Protein AF-Q38FE9-F1 (afdb_monomer_lite)

pLDDT: mean 70.71, std 14.59, range [47.31, 98.19]

GO terms:
  GO:0005737 cytoplasm (C, HTP)
  GO:0005737 cytoplasm (C, IDA)

Secondary structure (DSSP, 8-state):
-HHHHHHHHHHHHHHHHHHHHHHHHHHHHHHHHHHS---HHHHHHSS-SSTTTT---HHHHS--HHHHHHHHHHHHHHHHHHHHHHHHHHHSSSS-TTTT---PPTTTTS-------

Foldseek 3Di:
DPPVVVVVCVVVVVVVVVVVVVVVVVVVVVVVVVPPPPDPVNVCVPPPPDVVVVPDPPVVVDPPVVVVVVVVVVVVVVVVVVVVVVCCCVPVCVPPPCPVDPDDPPPVPDDPPPPPD

Organism: Trypanosoma brucei brucei (strain 927/4 GUTat10.1) (NCBI:txid185431)

Sequence (117 aa):
MQRRVQLRISLTAASSFFFWQHRSYYDKVRREREKSDDTPCAMFDEFPKNPHASSVPNQFRTPNADAVKDAELLQRGFLLSLVVMLFALFYSGFLDPFNEGYRRPDGYGMPAVEKSV

Radius of gyration: 29.76 Å; chains: 1; bounding box: 87×28×59 Å

Structure (mmCIF, N/CA/C/O backbone):
data_AF-Q38FE9-F1
#
_entry.id   AF-Q38FE9-F1
#
loop_
_atom_site.group_PDB
_atom_site.id
_atom_site.type_symbol
_atom_site.label_atom_id
_atom_site.label_alt_id
_atom_site.label_comp_id
_atom_site.label_asym_id
_atom_site.label_entity_id
_atom_site.label_seq_id
_atom_site.pdbx_PDB_ins_code
_atom_site.Cartn_x
_atom_site.Cartn_y
_atom_site.Cartn_z
_atom_site.occupancy
_atom_site.B_iso_or_equiv
_atom_site.auth_seq_id
_atom_site.auth_comp_id
_atom_site.auth_asym_id
_atom_site.auth_atom_id
_atom_site.pdbx_PDB_model_num
ATOM 1 N N . MET A 1 1 ? 29.315 12.629 -11.879 1.00 47.31 1 MET A N 1
ATOM 2 C CA . MET A 1 1 ? 29.154 12.120 -10.492 1.00 47.31 1 MET A CA 1
ATOM 3 C C . MET A 1 1 ? 28.267 12.981 -9.576 1.00 47.31 1 MET A C 1
ATOM 5 O O . MET A 1 1 ? 27.576 12.414 -8.741 1.00 47.31 1 MET A O 1
ATOM 9 N N . GLN A 1 2 ? 28.217 14.313 -9.716 1.00 54.25 2 GLN A N 1
ATOM 10 C CA . GLN A 1 2 ? 27.597 15.206 -8.713 1.00 54.25 2 GLN A CA 1
ATOM 11 C C . GLN A 1 2 ? 26.061 15.084 -8.552 1.00 54.25 2 GLN A C 1
ATOM 13 O O . GLN A 1 2 ? 25.554 15.221 -7.443 1.00 54.25 2 GLN A O 1
ATOM 18 N N . ARG A 1 3 ? 25.308 14.749 -9.614 1.00 54.34 3 ARG A N 1
ATOM 19 C CA . ARG A 1 3 ? 23.830 14.658 -9.544 1.00 54.34 3 ARG A CA 1
ATOM 20 C C . ARG A 1 3 ? 23.298 13.476 -8.718 1.00 54.34 3 ARG A C 1
ATOM 22 O O . ARG A 1 3 ? 22.274 13.616 -8.059 1.00 54.34 3 ARG A O 1
ATOM 29 N N . ARG A 1 4 ? 23.975 12.318 -8.718 1.00 51.22 4 ARG A N 1
ATOM 30 C CA . ARG A 1 4 ? 23.476 11.111 -8.019 1.00 51.22 4 ARG A CA 1
ATOM 31 C C . ARG A 1 4 ? 23.623 11.211 -6.494 1.00 51.22 4 ARG A C 1
ATOM 33 O O . ARG A 1 4 ? 22.763 10.727 -5.764 1.00 51.22 4 ARG A O 1
ATOM 40 N N . VAL A 1 5 ? 24.679 11.878 -6.019 1.00 53.94 5 VAL A N 1
ATOM 41 C CA . VAL A 1 5 ? 24.899 12.127 -4.583 1.00 53.94 5 VAL A CA 1
ATOM 42 C C . VAL A 1 5 ? 23.828 13.068 -4.027 1.00 53.94 5 VAL A C 1
ATOM 44 O O . VAL A 1 5 ? 23.325 12.825 -2.933 1.00 53.94 5 VAL A O 1
ATOM 47 N N . GLN A 1 6 ? 23.399 14.069 -4.805 1.00 55.72 6 GLN A N 1
ATOM 48 C CA . GLN A 1 6 ? 22.345 14.991 -4.376 1.00 55.72 6 GLN A CA 1
ATOM 49 C C . GLN A 1 6 ? 21.022 14.270 -4.091 1.00 55.72 6 GLN A C 1
ATOM 51 O O . GLN A 1 6 ? 20.466 14.477 -3.022 1.00 55.72 6 GLN A O 1
ATOM 56 N N . LEU A 1 7 ? 20.574 13.348 -4.952 1.00 55.06 7 LEU A N 1
ATOM 57 C CA . LEU A 1 7 ? 19.310 12.624 -4.738 1.00 55.06 7 LEU A CA 1
ATOM 58 C C . LEU A 1 7 ? 19.306 11.747 -3.476 1.00 55.06 7 LEU A C 1
ATOM 60 O O . LEU A 1 7 ? 18.307 11.720 -2.757 1.00 55.06 7 LEU A O 1
ATOM 64 N N . ARG A 1 8 ? 20.411 11.050 -3.169 1.00 50.97 8 ARG A N 1
ATOM 65 C CA . ARG A 1 8 ? 20.490 10.239 -1.939 1.00 50.97 8 ARG A CA 1
ATOM 66 C C . ARG A 1 8 ? 20.501 11.104 -0.683 1.00 50.97 8 ARG A C 1
ATOM 68 O O . ARG A 1 8 ? 19.830 10.745 0.278 1.00 50.97 8 ARG A O 1
ATOM 75 N N . ILE A 1 9 ? 21.204 12.239 -0.713 1.00 56.00 9 ILE A N 1
ATOM 76 C CA . ILE A 1 9 ? 21.197 13.207 0.392 1.00 56.00 9 ILE A CA 1
ATOM 77 C C . ILE A 1 9 ? 19.799 13.815 0.555 1.00 56.00 9 ILE A C 1
ATOM 79 O O . ILE A 1 9 ? 19.342 13.968 1.681 1.00 56.00 9 ILE A O 1
ATOM 83 N N . SER A 1 10 ? 19.080 14.098 -0.537 1.00 55.09 10 SER A N 1
ATOM 84 C CA . SER A 1 10 ? 17.705 14.605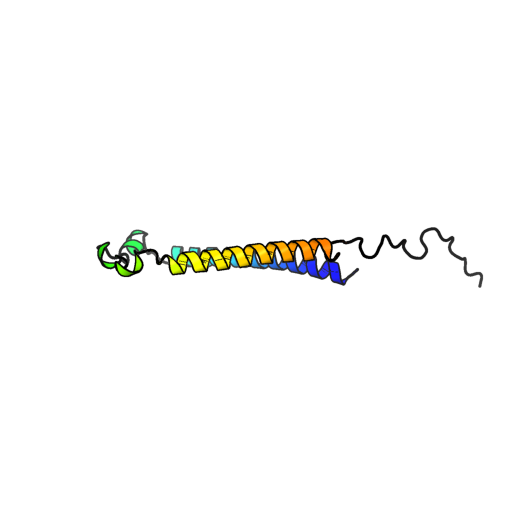 -0.471 1.00 55.09 10 SER A CA 1
ATOM 85 C C . SER A 1 10 ? 16.743 13.604 0.169 1.00 55.09 10 SER A C 1
ATOM 87 O O . SER A 1 10 ? 15.923 14.007 0.985 1.00 55.09 10 SER A O 1
ATOM 89 N N . LEU A 1 11 ? 16.843 12.311 -0.156 1.00 55.84 11 LEU A N 1
ATOM 90 C CA . LEU A 1 11 ? 15.968 11.276 0.412 1.00 55.84 11 LEU A CA 1
ATOM 91 C C . LEU A 1 11 ? 16.247 11.022 1.898 1.00 55.84 11 LEU A C 1
ATOM 93 O O . LEU A 1 11 ? 15.307 10.945 2.690 1.00 55.84 11 LEU A O 1
ATOM 97 N N . THR A 1 12 ? 17.517 10.933 2.306 1.00 55.12 12 THR A N 1
ATOM 98 C CA . THR A 1 12 ? 17.847 10.757 3.727 1.00 55.12 12 THR A CA 1
ATOM 99 C C . THR A 1 12 ? 17.536 12.014 4.534 1.00 55.12 12 THR A C 1
ATOM 101 O O . THR A 1 12 ? 16.959 11.892 5.614 1.00 55.12 12 THR A O 1
ATOM 104 N N . ALA A 1 13 ? 17.805 13.209 3.998 1.00 56.41 13 ALA A N 1
ATOM 105 C CA . ALA A 1 13 ? 17.407 14.466 4.628 1.00 56.41 13 ALA A CA 1
ATOM 106 C C . ALA A 1 13 ? 15.881 14.589 4.736 1.00 56.41 13 ALA A C 1
ATOM 108 O O . ALA A 1 13 ? 15.380 14.964 5.789 1.00 56.41 13 ALA A O 1
ATOM 109 N N . ALA A 1 14 ? 15.122 14.217 3.701 1.00 56.19 14 ALA A N 1
ATOM 110 C CA . ALA A 1 14 ? 13.664 14.214 3.777 1.00 56.19 14 ALA A CA 1
ATOM 111 C C . ALA A 1 14 ? 13.181 13.279 4.892 1.00 56.19 14 ALA A C 1
ATOM 113 O O . ALA A 1 14 ? 12.353 13.683 5.703 1.00 56.19 14 ALA A O 1
ATOM 114 N N . SER A 1 15 ? 13.745 12.070 5.002 1.00 57.62 15 SER A N 1
AT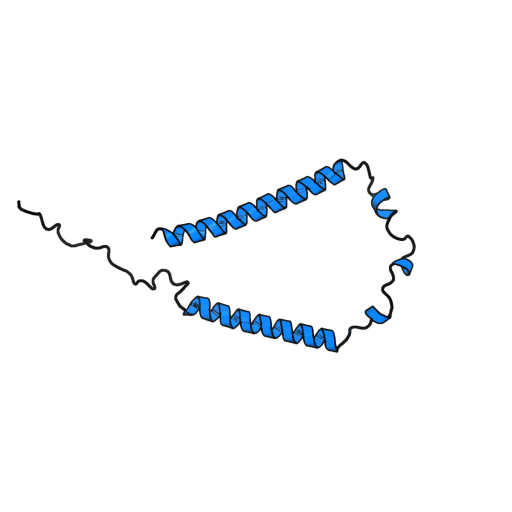OM 115 C CA . SER A 1 15 ? 13.368 11.139 6.070 1.00 57.62 15 SER A CA 1
ATOM 116 C C . SER A 1 15 ? 13.645 11.703 7.469 1.00 57.62 15 SER A C 1
ATOM 118 O O . SER A 1 15 ? 12.774 11.623 8.334 1.00 57.62 15 SER A O 1
ATOM 120 N N . SER A 1 16 ? 14.798 12.345 7.696 1.00 56.69 16 SER A N 1
ATOM 121 C CA . SER A 1 16 ? 15.110 12.951 8.993 1.00 56.69 16 SER A CA 1
ATOM 122 C C . SER A 1 16 ? 14.239 14.175 9.288 1.00 56.69 16 SER A C 1
ATOM 124 O O . SER A 1 16 ? 13.811 14.335 10.431 1.00 56.69 16 SER A O 1
ATOM 126 N N . PHE A 1 17 ? 13.891 14.978 8.275 1.00 56.97 17 PHE A N 1
ATOM 127 C CA . PHE A 1 17 ? 12.904 16.055 8.405 1.00 56.97 17 PHE A CA 1
ATOM 128 C C . PHE A 1 17 ? 11.519 15.521 8.787 1.00 56.97 17 PHE A C 1
ATOM 130 O O . PHE A 1 17 ? 10.903 16.071 9.700 1.00 56.97 17 PHE A O 1
ATOM 137 N N . PHE A 1 18 ? 11.057 14.425 8.175 1.00 55.75 18 PHE A N 1
ATOM 138 C CA . PHE A 1 18 ? 9.791 13.790 8.547 1.00 55.75 18 PHE A CA 1
ATOM 139 C C . PHE A 1 18 ? 9.828 13.247 9.979 1.00 55.75 18 PHE A C 1
ATOM 141 O O . PHE A 1 18 ? 8.912 13.530 10.747 1.00 55.75 18 PHE A O 1
ATOM 148 N N . PHE A 1 19 ? 10.891 12.544 10.389 1.00 55.59 19 PHE A N 1
ATOM 149 C CA . PHE A 1 19 ? 11.023 12.055 11.768 1.00 55.59 19 PHE A CA 1
ATOM 150 C C . PHE A 1 19 ? 11.065 13.195 12.795 1.00 55.59 19 PHE A C 1
ATOM 152 O O . PHE A 1 19 ? 10.436 13.095 13.851 1.00 55.59 19 PHE A O 1
ATOM 159 N N . TRP A 1 20 ? 11.768 14.292 12.500 1.00 53.38 20 TRP A N 1
ATOM 160 C CA . TRP A 1 20 ? 11.871 15.429 13.416 1.00 53.38 20 TRP A CA 1
ATOM 161 C C . TRP A 1 20 ? 10.565 16.232 13.501 1.00 53.38 20 TRP A C 1
ATOM 163 O O . TRP A 1 20 ? 10.142 16.610 14.599 1.00 53.38 20 TRP A O 1
ATOM 173 N N . GLN A 1 21 ? 9.852 16.405 12.382 1.00 58.16 21 GLN A N 1
ATOM 174 C CA . GLN A 1 21 ? 8.489 16.946 12.394 1.00 58.16 21 GLN A CA 1
ATOM 175 C C . GLN A 1 21 ? 7.532 16.051 13.187 1.00 58.16 21 GLN A C 1
ATOM 177 O O . GLN A 1 21 ? 6.764 16.558 14.000 1.00 58.16 21 GLN A O 1
ATOM 182 N N . HIS A 1 22 ? 7.613 14.729 13.032 1.00 56.66 22 HIS A N 1
ATOM 183 C CA . HIS A 1 22 ? 6.721 13.807 13.735 1.00 56.66 22 HIS A CA 1
ATOM 184 C C . HIS A 1 22 ? 6.939 13.832 15.253 1.00 56.66 22 HIS A C 1
ATOM 186 O O . HIS A 1 22 ? 5.979 13.800 16.025 1.00 56.66 22 HIS A O 1
ATOM 192 N N . ARG A 1 23 ? 8.201 13.935 15.696 1.00 60.50 23 ARG A N 1
ATOM 193 C CA . ARG A 1 23 ? 8.533 14.058 17.122 1.00 60.50 23 ARG A CA 1
ATOM 194 C C . ARG A 1 23 ? 8.062 15.391 17.696 1.00 60.50 23 ARG A C 1
ATOM 196 O O . ARG A 1 23 ? 7.442 15.399 18.751 1.00 60.50 23 ARG A O 1
ATOM 203 N N . SER A 1 24 ? 8.273 16.495 16.976 1.00 65.38 24 SER A N 1
ATOM 204 C CA . SER A 1 24 ? 7.819 17.815 17.432 1.00 65.38 24 SER A CA 1
ATOM 205 C C . SER A 1 24 ? 6.292 17.947 17.462 1.00 65.38 24 SER A C 1
ATOM 207 O O . SER A 1 24 ? 5.771 18.607 18.359 1.00 65.38 24 SER A O 1
ATOM 209 N N . TYR A 1 25 ? 5.567 17.274 16.561 1.00 71.94 25 TYR A N 1
ATOM 210 C CA . TYR A 1 25 ? 4.106 17.178 16.614 1.00 71.94 25 TYR A CA 1
ATOM 211 C C . TYR A 1 25 ? 3.635 16.454 17.880 1.00 71.94 25 TYR A C 1
ATOM 213 O O . TYR A 1 25 ? 2.831 17.007 18.629 1.00 71.94 25 TYR A O 1
ATOM 221 N N . TYR A 1 26 ? 4.174 15.265 18.174 1.00 66.69 26 TYR A N 1
ATOM 222 C CA . TYR A 1 26 ? 3.808 14.540 19.395 1.00 66.69 26 TYR A CA 1
ATOM 223 C C . TYR A 1 26 ? 4.219 15.276 20.667 1.00 66.69 26 TYR A C 1
ATOM 225 O O . TYR A 1 26 ? 3.441 15.304 21.615 1.00 66.69 26 TYR A O 1
ATOM 233 N N . ASP A 1 27 ? 5.387 15.917 20.688 1.00 74.44 27 ASP A N 1
ATOM 234 C CA . ASP A 1 27 ? 5.816 16.730 21.827 1.00 74.44 27 ASP A CA 1
ATOM 235 C C . ASP A 1 27 ? 4.898 17.941 22.027 1.00 74.44 27 ASP A C 1
ATOM 237 O O . ASP A 1 27 ? 4.607 18.314 23.162 1.00 74.44 27 ASP A O 1
ATOM 241 N N . LYS A 1 28 ? 4.405 18.552 20.942 1.00 73.88 28 LYS A N 1
ATOM 242 C CA . LYS A 1 28 ? 3.443 19.655 21.012 1.00 73.88 28 LYS A CA 1
ATOM 243 C C . LYS A 1 28 ? 2.095 19.180 21.554 1.00 73.88 28 LYS A C 1
ATOM 245 O O . LYS A 1 28 ? 1.615 19.766 22.518 1.00 73.88 28 LYS A O 1
ATOM 250 N N . VAL A 1 29 ? 1.551 18.085 21.018 1.00 69.38 29 VAL A N 1
ATOM 251 C CA . VAL A 1 29 ? 0.306 17.464 21.508 1.00 69.38 29 VAL A CA 1
ATOM 252 C C . VAL A 1 29 ? 0.444 17.046 22.973 1.00 69.38 29 VAL A C 1
ATOM 254 O O . VAL A 1 29 ? -0.474 17.242 23.765 1.00 69.38 29 VAL A O 1
ATOM 257 N N . ARG A 1 30 ? 1.601 16.502 23.365 1.00 70.50 30 ARG A N 1
ATOM 258 C CA . ARG A 1 30 ? 1.876 16.114 24.749 1.00 70.50 30 ARG A CA 1
ATOM 259 C C . ARG A 1 30 ? 1.936 17.323 25.679 1.00 70.50 30 ARG A C 1
ATOM 261 O O . ARG A 1 30 ? 1.309 17.277 26.726 1.00 70.50 30 ARG A O 1
ATOM 268 N N . ARG A 1 31 ? 2.619 18.409 25.300 1.00 71.12 31 ARG A N 1
ATOM 269 C CA . ARG A 1 31 ? 2.637 19.654 26.093 1.00 71.12 31 ARG A CA 1
ATOM 270 C C . ARG A 1 31 ? 1.269 20.321 26.176 1.00 71.12 31 ARG A C 1
ATOM 272 O O . ARG A 1 31 ? 0.975 20.942 27.188 1.00 71.12 31 ARG A O 1
ATOM 279 N N . GLU A 1 32 ? 0.459 20.237 25.124 1.00 68.81 32 GLU A N 1
ATOM 280 C CA . GLU A 1 32 ? -0.921 20.735 25.144 1.00 68.81 32 GLU A CA 1
ATOM 281 C C . GLU A 1 32 ? -1.780 19.911 26.114 1.00 68.81 32 GLU A C 1
ATOM 283 O O . GLU A 1 32 ? -2.477 20.503 26.931 1.00 68.81 32 GLU A O 1
ATOM 288 N N . ARG A 1 33 ? -1.636 18.576 26.125 1.00 63.25 33 ARG A N 1
ATOM 289 C CA . ARG A 1 33 ? -2.304 17.696 27.103 1.00 63.25 33 ARG A CA 1
ATOM 290 C C . ARG A 1 33 ? -1.797 17.863 28.534 1.00 63.25 33 ARG A C 1
ATOM 292 O O . ARG A 1 33 ? -2.590 17.794 29.455 1.00 63.25 33 ARG A O 1
ATOM 299 N N . GLU A 1 34 ? -0.496 18.063 28.737 1.00 64.50 34 GLU A N 1
ATOM 300 C CA . GLU A 1 34 ? 0.069 18.296 30.077 1.00 64.50 34 GLU A CA 1
ATOM 301 C C . GLU A 1 34 ? -0.316 19.679 30.630 1.00 64.50 34 GLU A C 1
ATOM 303 O O . GLU A 1 34 ? -0.299 19.870 31.840 1.00 64.50 34 GLU A O 1
ATOM 308 N N . LYS A 1 35 ? -0.663 20.648 29.767 1.00 61.78 35 LYS A N 1
ATOM 309 C CA . LYS A 1 35 ? -1.180 21.962 30.184 1.00 61.78 35 LYS A CA 1
ATOM 310 C C . LYS A 1 35 ? -2.677 21.971 30.461 1.00 61.78 35 LYS A C 1
ATOM 312 O O . LYS A 1 35 ? -3.127 22.848 31.194 1.00 61.78 35 LYS A O 1
ATOM 317 N N . SER A 1 36 ? -3.449 21.067 29.862 1.00 59.97 36 SER A N 1
ATOM 318 C CA . SER A 1 36 ? -4.826 20.873 30.289 1.00 59.97 36 SER A CA 1
ATOM 319 C C . SER A 1 36 ? -4.792 20.058 31.577 1.00 59.97 36 SER A C 1
ATOM 321 O O . SER A 1 36 ? -4.551 18.855 31.537 1.00 59.97 36 SER A O 1
ATOM 323 N N . ASP A 1 37 ? -5.102 20.689 32.708 1.00 58.03 37 ASP A N 1
ATOM 324 C CA . ASP A 1 37 ? -5.463 20.022 33.974 1.00 58.03 37 ASP A CA 1
ATOM 325 C C . ASP A 1 37 ? -6.738 19.150 33.850 1.00 58.03 37 ASP A C 1
ATOM 327 O O . ASP A 1 37 ? -7.335 18.731 34.846 1.00 58.03 37 ASP A O 1
ATOM 331 N N . ASP A 1 38 ? -7.153 18.841 32.618 1.00 56.75 38 ASP A N 1
ATOM 332 C CA . ASP A 1 38 ? -8.161 17.857 32.280 1.00 56.75 38 ASP A CA 1
ATOM 333 C C . ASP A 1 38 ? -7.636 16.484 32.688 1.00 56.75 38 ASP A C 1
ATOM 335 O O . ASP A 1 38 ? -7.030 15.719 31.933 1.00 56.75 38 ASP A O 1
ATOM 339 N N . THR A 1 39 ? -7.872 16.185 33.961 1.00 56.03 39 THR A N 1
ATOM 340 C CA . THR A 1 39 ? -7.854 14.839 34.512 1.00 56.03 39 THR A CA 1
ATOM 341 C C . THR A 1 39 ? -8.462 13.871 33.496 1.00 56.03 39 THR A C 1
ATOM 343 O O . THR A 1 39 ? -9.456 14.198 32.846 1.00 56.03 39 THR A O 1
ATOM 346 N N . PRO A 1 40 ? -7.924 12.646 33.362 1.00 58.66 40 PRO A N 1
ATOM 347 C CA . PRO A 1 40 ? -8.403 11.687 32.369 1.00 58.66 40 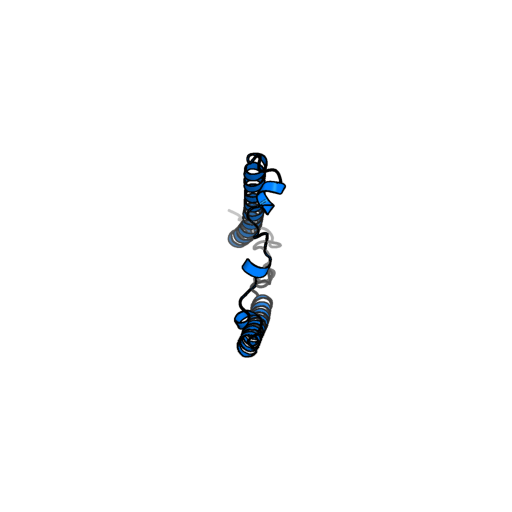PRO A CA 1
ATOM 348 C C . PRO A 1 40 ? -9.909 11.405 32.471 1.00 58.66 40 PRO A C 1
ATOM 350 O O . PRO A 1 40 ? -10.497 10.970 31.489 1.00 58.66 40 PRO A O 1
ATOM 353 N N . CYS A 1 41 ? -10.543 11.701 33.612 1.00 55.44 41 CYS A N 1
ATOM 354 C CA . CYS A 1 41 ? -11.994 11.682 33.778 1.00 55.44 41 CYS A CA 1
ATOM 355 C C . CYS A 1 41 ? -12.746 12.657 32.852 1.00 55.44 41 CYS A C 1
ATOM 357 O O . CYS A 1 41 ? -13.770 12.258 32.306 1.00 55.44 41 CYS A O 1
ATOM 359 N N . ALA A 1 42 ? -12.245 13.877 32.621 1.00 58.06 42 ALA A N 1
ATOM 360 C CA . ALA A 1 42 ? -12.924 14.880 31.794 1.00 58.06 42 ALA A CA 1
ATOM 361 C C . ALA A 1 42 ? -13.016 14.455 30.318 1.00 58.06 42 ALA A C 1
ATOM 363 O O . ALA A 1 42 ? -14.040 14.668 29.676 1.00 58.06 42 ALA A O 1
ATOM 364 N N . MET A 1 43 ? -12.003 13.742 29.802 1.00 56.94 43 MET A N 1
ATOM 365 C CA . MET A 1 43 ? -12.061 13.163 28.450 1.00 56.94 43 MET A CA 1
ATOM 366 C C . MET A 1 43 ? -13.212 12.165 28.281 1.00 56.94 43 MET A C 1
ATOM 368 O O . MET A 1 43 ? -13.680 11.974 27.163 1.00 56.94 43 MET A O 1
ATOM 372 N N . PHE A 1 44 ? -13.663 11.511 29.357 1.00 59.25 44 PHE A N 1
ATOM 373 C CA . PHE A 1 44 ? -14.760 10.545 29.291 1.00 59.25 44 PHE A CA 1
ATOM 374 C C . PHE A 1 44 ? -16.144 11.177 29.440 1.00 59.25 44 PHE A C 1
ATOM 376 O O . PHE A 1 44 ? -17.129 10.516 29.113 1.00 59.25 44 PHE A O 1
ATOM 383 N N . ASP A 1 45 ? -16.246 12.433 29.882 1.00 61.75 45 ASP A N 1
ATOM 384 C CA . ASP A 1 45 ? -17.542 13.112 29.977 1.00 61.75 45 ASP A CA 1
ATOM 385 C C . ASP A 1 45 ? -18.099 13.508 28.601 1.00 61.75 45 ASP A C 1
ATOM 387 O O . ASP A 1 45 ? -19.319 13.562 28.437 1.00 61.75 45 ASP A O 1
ATOM 391 N N . GLU A 1 46 ? -17.239 13.697 27.593 1.00 62.31 46 GLU A N 1
ATOM 392 C CA . GLU A 1 46 ? -17.668 13.919 26.204 1.00 62.31 46 GLU A CA 1
ATOM 393 C C . GLU A 1 46 ? -18.146 12.642 25.507 1.00 62.31 46 GLU A C 1
ATOM 395 O O . GLU A 1 46 ? -18.897 12.710 24.528 1.00 62.31 46 GLU A O 1
ATOM 400 N N . PHE A 1 47 ? -17.746 11.462 25.992 1.00 60.62 47 PHE A N 1
ATOM 401 C CA . PHE A 1 47 ? -18.285 10.232 25.436 1.00 60.62 47 PHE A CA 1
ATOM 402 C C . PHE A 1 47 ? -19.748 10.127 25.853 1.00 60.62 47 PHE A C 1
ATOM 404 O O . PHE A 1 47 ? -20.055 10.186 27.047 1.00 60.62 47 PHE A O 1
ATOM 411 N N . PRO A 1 48 ? -20.681 9.944 24.902 1.00 60.28 48 PRO A N 1
ATOM 412 C CA . PRO A 1 48 ? -22.069 9.760 25.262 1.00 60.28 48 PRO A CA 1
ATOM 413 C C . PRO A 1 48 ? -22.161 8.557 26.205 1.00 60.28 48 PRO A C 1
ATOM 415 O O . PRO A 1 48 ? -21.936 7.418 25.800 1.00 60.28 48 PRO A O 1
ATOM 418 N N . LYS A 1 49 ? -22.524 8.814 27.472 1.00 63.88 49 LYS A N 1
ATOM 419 C CA . LYS A 1 49 ? -22.750 7.786 28.510 1.00 63.88 49 LYS A CA 1
ATOM 420 C C . LYS A 1 49 ? -23.764 6.724 28.058 1.00 63.88 49 LYS A C 1
ATOM 422 O O . LYS A 1 49 ? -23.806 5.632 28.612 1.00 63.88 49 LYS A O 1
ATOM 427 N N . ASN A 1 50 ? -24.540 7.031 27.016 1.00 60.84 50 ASN A N 1
ATOM 428 C CA . ASN A 1 50 ? -25.364 6.081 26.289 1.00 60.84 50 ASN A CA 1
ATOM 429 C C . ASN A 1 50 ? -24.649 5.565 25.025 1.00 60.84 50 ASN A C 1
ATOM 431 O O . ASN A 1 50 ? -24.612 6.287 24.024 1.00 60.84 50 ASN A O 1
ATOM 435 N N . PRO A 1 51 ? -24.211 4.290 24.984 1.00 62.31 51 PRO A N 1
ATOM 436 C CA . PRO A 1 51 ? -23.654 3.682 23.768 1.00 62.31 51 PRO A CA 1
ATOM 437 C C . PRO A 1 51 ? -24.666 3.639 22.610 1.00 62.31 51 PRO A C 1
ATOM 439 O O . PRO A 1 51 ? -24.294 3.489 21.450 1.00 62.31 51 PRO A O 1
ATOM 442 N N . HIS A 1 52 ? -25.960 3.812 22.900 1.00 62.62 52 HIS A N 1
ATOM 443 C CA . HIS A 1 52 ? -26.993 3.937 21.876 1.00 62.62 52 HIS A CA 1
ATOM 444 C C . HIS A 1 52 ? -26.898 5.232 21.060 1.00 62.62 52 HIS A C 1
ATOM 446 O O . HIS A 1 52 ? -27.276 5.215 19.894 1.00 62.62 52 HIS A O 1
ATOM 452 N N . ALA A 1 53 ? -26.383 6.335 21.616 1.00 59.47 53 ALA A N 1
ATOM 453 C CA . ALA A 1 53 ? -26.286 7.596 20.875 1.00 59.47 53 ALA A CA 1
ATOM 454 C C . ALA A 1 53 ? -25.185 7.556 19.801 1.00 59.47 53 ALA A C 1
ATOM 456 O O . ALA A 1 53 ? -25.319 8.185 18.757 1.00 59.47 53 ALA A O 1
ATOM 457 N N . SER A 1 54 ? -24.131 6.764 20.022 1.00 60.34 54 SER A N 1
ATOM 458 C CA . SER A 1 54 ? -23.080 6.486 19.035 1.00 60.34 54 SER A CA 1
ATOM 459 C C . SER A 1 54 ? -23.348 5.220 18.215 1.00 60.34 54 SER A C 1
ATOM 461 O O . SER A 1 54 ? -22.488 4.779 17.449 1.00 60.34 54 SER A O 1
ATOM 463 N N . SER A 1 55 ? -24.541 4.627 18.345 1.00 66.56 55 SER A N 1
ATOM 464 C CA . SER A 1 55 ? -24.933 3.468 17.555 1.00 66.56 55 SER A CA 1
ATOM 465 C C . SER A 1 55 ? -25.021 3.864 16.087 1.00 66.56 55 SER A C 1
ATOM 467 O O . SER A 1 55 ? -26.009 4.452 15.648 1.00 66.56 55 SER A O 1
ATOM 469 N N . VAL A 1 56 ? -24.004 3.464 15.324 1.00 68.44 56 VAL A N 1
ATOM 470 C CA . VAL A 1 56 ? -23.983 3.529 13.862 1.00 68.44 56 VAL A 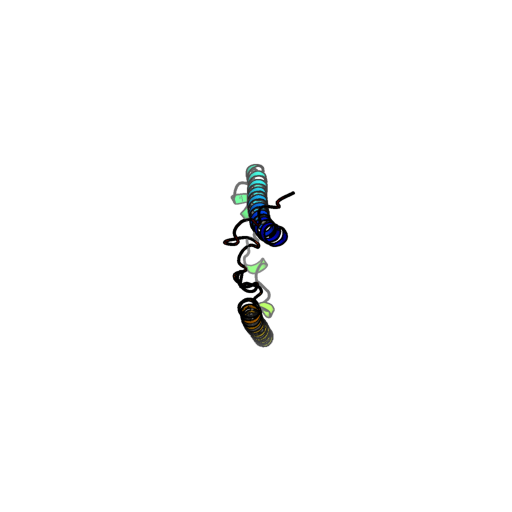CA 1
ATOM 471 C C . VAL A 1 56 ? -25.340 3.052 13.320 1.00 68.44 56 VAL A C 1
ATOM 473 O O . VAL A 1 56 ? -25.766 1.943 13.687 1.00 68.44 56 VAL A O 1
ATOM 476 N N . PRO A 1 57 ? -26.029 3.863 12.489 1.00 70.38 57 PRO A N 1
ATOM 477 C CA . PRO A 1 57 ? -27.324 3.506 11.927 1.00 70.38 57 PRO A CA 1
ATOM 478 C C . PRO A 1 57 ? -27.263 2.125 11.280 1.00 70.38 57 PRO A C 1
ATOM 480 O O . PRO A 1 57 ? -26.287 1.797 10.606 1.00 70.38 57 PRO A O 1
ATOM 483 N N . ASN A 1 58 ? -28.313 1.319 11.451 1.00 71.56 58 ASN A N 1
ATOM 484 C CA . ASN A 1 58 ? -28.333 -0.069 10.970 1.00 71.56 58 ASN A CA 1
ATOM 485 C C . ASN A 1 58 ? -28.032 -0.194 9.463 1.00 71.56 58 ASN A C 1
ATOM 487 O O . ASN A 1 58 ? -27.480 -1.203 9.040 1.00 71.56 58 ASN A O 1
ATOM 491 N N . GLN A 1 59 ? -28.320 0.853 8.683 1.00 72.12 59 GLN A N 1
ATOM 492 C CA . GLN A 1 59 ? -28.026 0.940 7.248 1.00 72.12 59 GLN A CA 1
ATOM 493 C C . GLN A 1 59 ? -26.524 0.851 6.922 1.00 72.12 59 GLN A C 1
ATOM 495 O O . GLN A 1 59 ? -26.161 0.322 5.880 1.00 72.12 59 GLN A O 1
ATOM 500 N N . PHE A 1 60 ? -25.643 1.322 7.811 1.00 68.44 60 PHE A N 1
ATOM 501 C CA . PHE A 1 60 ? -24.187 1.251 7.622 1.00 68.44 60 PHE A CA 1
ATOM 502 C C . PHE A 1 60 ? -23.564 -0.019 8.210 1.00 68.44 60 PHE A C 1
ATOM 504 O O . PHE A 1 60 ? -22.372 -0.258 8.038 1.00 68.44 60 PHE A O 1
ATOM 511 N N . ARG A 1 61 ? -24.345 -0.835 8.931 1.00 69.81 61 ARG A N 1
ATOM 512 C CA . ARG A 1 61 ? -23.854 -2.091 9.517 1.00 69.81 61 ARG A CA 1
ATOM 513 C C . ARG A 1 61 ? -23.804 -3.221 8.499 1.00 69.81 61 ARG A C 1
ATOM 515 O O . ARG A 1 61 ? -23.037 -4.160 8.680 1.00 69.81 61 ARG A O 1
ATOM 522 N N . THR A 1 62 ? -24.626 -3.152 7.456 1.00 75.00 62 THR A N 1
ATOM 523 C CA . THR A 1 62 ? -24.610 -4.140 6.382 1.00 75.00 62 THR A CA 1
ATOM 524 C C . THR A 1 62 ? -23.428 -3.853 5.462 1.00 75.00 62 THR A C 1
ATOM 526 O O . THR A 1 62 ? -23.412 -2.787 4.838 1.00 75.00 62 THR A O 1
ATOM 529 N N . PRO A 1 63 ? -22.440 -4.760 5.356 1.00 75.94 63 PRO A N 1
ATOM 530 C CA . PRO A 1 63 ? -21.371 -4.595 4.388 1.00 75.94 63 PRO A CA 1
ATOM 531 C C . PRO A 1 63 ? -22.000 -4.592 2.997 1.00 75.94 63 PRO A C 1
ATOM 533 O O . PRO A 1 63 ? -22.650 -5.557 2.596 1.00 75.94 63 PRO A O 1
ATOM 536 N N . ASN A 1 64 ? -21.850 -3.483 2.278 1.00 83.00 64 ASN A N 1
ATOM 537 C CA . ASN A 1 64 ? -22.307 -3.414 0.903 1.00 83.00 64 ASN A CA 1
ATOM 538 C C . ASN A 1 64 ? -21.362 -4.280 0.060 1.00 83.00 64 ASN A C 1
ATOM 540 O O . ASN A 1 64 ? -20.206 -3.909 -0.148 1.00 83.00 64 ASN A O 1
ATOM 544 N N . ALA A 1 65 ? -21.831 -5.458 -0.356 1.00 87.88 65 ALA A N 1
ATOM 545 C CA . ALA A 1 65 ? -21.018 -6.437 -1.073 1.00 87.88 65 ALA A CA 1
ATOM 546 C C . ALA A 1 65 ? -20.390 -5.843 -2.345 1.00 87.88 65 ALA A C 1
ATOM 548 O O . ALA A 1 65 ? -19.249 -6.168 -2.676 1.00 87.88 65 ALA A O 1
ATOM 549 N N . ASP A 1 66 ? -21.093 -4.911 -2.994 1.00 90.31 66 ASP A N 1
ATOM 550 C CA . ASP A 1 66 ? -20.601 -4.198 -4.172 1.00 90.31 66 ASP A CA 1
ATOM 551 C C . ASP A 1 66 ? -19.395 -3.312 -3.830 1.00 90.31 66 ASP A C 1
ATOM 553 O O . ASP A 1 66 ? -18.365 -3.382 -4.496 1.00 90.31 66 ASP A O 1
ATOM 557 N N . ALA A 1 67 ? -19.462 -2.563 -2.723 1.00 87.25 67 ALA A N 1
ATOM 558 C CA . ALA A 1 67 ? -18.357 -1.712 -2.276 1.00 87.25 67 ALA A CA 1
ATOM 559 C C . ALA A 1 67 ? -17.110 -2.526 -1.892 1.00 87.25 67 ALA A C 1
ATOM 561 O O . ALA A 1 67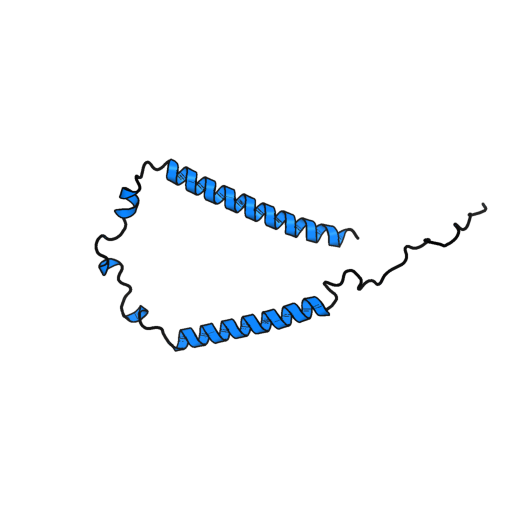 ? -15.984 -2.102 -2.153 1.00 87.25 67 ALA A O 1
ATOM 562 N N . VAL A 1 68 ? -17.299 -3.708 -1.291 1.00 91.44 68 VAL A N 1
ATOM 563 C CA . VAL A 1 68 ? -16.192 -4.624 -0.971 1.00 91.44 68 VAL A CA 1
ATOM 564 C C . VAL A 1 68 ? -15.542 -5.141 -2.255 1.00 91.44 68 VAL A C 1
ATOM 566 O O . VAL A 1 68 ? -14.319 -5.112 -2.379 1.00 91.44 68 VAL A O 1
ATOM 569 N N . LYS A 1 69 ? -16.346 -5.554 -3.239 1.00 94.38 69 LYS A N 1
ATOM 570 C CA . LYS A 1 69 ? -15.856 -6.045 -4.531 1.00 94.38 69 LYS A CA 1
ATOM 571 C C . LYS A 1 69 ? -15.079 -4.975 -5.304 1.00 94.38 69 LYS A C 1
ATOM 573 O O . LYS A 1 69 ? -14.023 -5.278 -5.860 1.00 94.38 69 LYS A O 1
ATOM 578 N N . ASP A 1 70 ? -15.563 -3.736 -5.308 1.00 94.94 70 ASP A N 1
ATOM 579 C CA . ASP A 1 70 ? -14.877 -2.609 -5.946 1.00 94.94 70 ASP A CA 1
ATOM 580 C C . ASP A 1 70 ? -13.544 -2.292 -5.255 1.00 94.94 70 ASP A C 1
ATOM 582 O O . ASP A 1 70 ? -12.528 -2.083 -5.925 1.00 94.94 70 ASP A O 1
ATOM 586 N N . ALA A 1 71 ? -13.513 -2.328 -3.919 1.00 95.31 71 ALA A N 1
ATOM 587 C CA . ALA A 1 71 ? -12.285 -2.147 -3.149 1.00 95.31 71 ALA A CA 1
ATOM 588 C C . ALA A 1 71 ? -11.254 -3.250 -3.443 1.00 95.31 71 ALA A C 1
ATOM 590 O O . ALA A 1 71 ? -10.074 -2.953 -3.643 1.00 95.31 71 ALA A O 1
ATOM 591 N N . GLU A 1 72 ? -11.687 -4.511 -3.539 1.00 95.94 72 GLU A N 1
ATOM 592 C CA . GLU A 1 72 ? -10.812 -5.622 -3.923 1.00 95.94 72 GLU A CA 1
ATOM 593 C C . GLU A 1 72 ? -10.249 -5.452 -5.338 1.00 95.94 72 GLU A C 1
ATOM 595 O O . GLU A 1 72 ? -9.067 -5.718 -5.574 1.00 95.94 72 GLU A O 1
ATOM 600 N N . LEU A 1 73 ? -11.069 -4.999 -6.290 1.00 96.12 73 LEU A N 1
ATOM 601 C CA . LEU A 1 73 ? -10.635 -4.768 -7.666 1.00 96.12 73 LEU A CA 1
ATOM 602 C C . LEU A 1 73 ? -9.605 -3.635 -7.737 1.00 96.12 73 LEU A C 1
ATOM 604 O O . LEU A 1 73 ? -8.568 -3.796 -8.385 1.00 96.12 73 LEU A O 1
ATOM 608 N N . LEU A 1 74 ? -9.842 -2.534 -7.019 1.00 96.81 74 LEU A N 1
ATOM 609 C CA . LEU A 1 74 ? -8.896 -1.426 -6.900 1.00 96.81 74 LEU A CA 1
ATOM 610 C C . LEU A 1 74 ? -7.572 -1.888 -6.278 1.00 96.81 74 LEU A C 1
ATOM 612 O O . LEU A 1 74 ? -6.502 -1.586 -6.809 1.00 96.81 74 LEU A O 1
ATOM 616 N N . GLN A 1 75 ? -7.632 -2.665 -5.193 1.00 97.38 75 GLN A N 1
ATOM 617 C CA . GLN A 1 75 ? -6.451 -3.207 -4.521 1.00 97.38 75 GLN A CA 1
ATOM 618 C C . GLN A 1 75 ? -5.648 -4.128 -5.446 1.00 97.38 75 GLN A C 1
ATOM 620 O O . GLN A 1 75 ? -4.423 -4.018 -5.510 1.00 97.38 75 GLN A O 1
ATOM 625 N N . ARG A 1 76 ? -6.316 -5.016 -6.192 1.00 97.56 76 ARG A N 1
ATOM 626 C CA . ARG A 1 76 ? -5.661 -5.896 -7.174 1.00 97.56 76 ARG A CA 1
ATOM 627 C C . ARG A 1 76 ? -5.025 -5.096 -8.305 1.00 97.56 76 ARG A C 1
ATOM 629 O O . ARG A 1 76 ? -3.886 -5.378 -8.669 1.00 97.56 76 ARG A O 1
ATOM 636 N N . GLY A 1 77 ? -5.720 -4.086 -8.827 1.00 97.31 77 GLY A N 1
ATOM 637 C CA . GLY A 1 77 ? -5.189 -3.186 -9.850 1.00 97.31 77 GLY A CA 1
ATOM 638 C C . GLY A 1 77 ? -3.947 -2.431 -9.372 1.00 97.31 77 GLY A C 1
ATOM 639 O O . GLY A 1 77 ? -2.944 -2.383 -10.081 1.00 97.31 77 GLY A O 1
ATOM 640 N N . PHE A 1 78 ? -3.979 -1.912 -8.143 1.00 98.06 78 PHE A N 1
ATOM 641 C CA . PHE A 1 78 ? -2.830 -1.265 -7.511 1.00 98.06 78 PHE A CA 1
ATOM 642 C C . PHE A 1 78 ? -1.659 -2.232 -7.299 1.00 98.06 78 PHE A C 1
ATOM 644 O O . PHE A 1 78 ? -0.514 -1.891 -7.580 1.00 98.06 78 PHE A O 1
ATOM 651 N N . LEU A 1 79 ? -1.922 -3.455 -6.840 1.00 98.19 79 LEU A N 1
ATOM 652 C CA . LEU A 1 79 ? -0.872 -4.447 -6.617 1.00 98.19 79 LEU A CA 1
ATOM 653 C C . LEU A 1 79 ? -0.201 -4.863 -7.932 1.00 98.19 79 LEU A C 1
ATOM 655 O O . LEU A 1 79 ? 1.024 -4.923 -8.008 1.00 98.19 79 LEU A O 1
ATOM 659 N N . LEU A 1 80 ? -0.986 -5.097 -8.985 1.00 98.19 80 LEU A N 1
ATOM 660 C CA . LEU A 1 80 ? -0.461 -5.397 -10.316 1.00 98.19 80 LEU A CA 1
ATOM 661 C C . LEU A 1 80 ? 0.359 -4.231 -10.876 1.00 98.19 80 LEU A C 1
ATOM 663 O O . LEU A 1 80 ? 1.458 -4.453 -11.385 1.00 98.19 80 LEU A O 1
ATOM 667 N N . SER A 1 81 ? -0.131 -2.994 -10.752 1.00 97.81 81 SER A N 1
ATOM 668 C CA . SER A 1 81 ? 0.603 -1.818 -11.228 1.00 97.81 81 SER A CA 1
ATOM 669 C C . SER A 1 81 ? 1.909 -1.611 -10.459 1.00 97.81 81 SER A C 1
ATOM 671 O O . SER A 1 81 ? 2.933 -1.318 -11.073 1.00 97.81 81 SER A O 1
ATOM 673 N N . LEU A 1 82 ? 1.912 -1.849 -9.144 1.00 98.12 82 LEU A N 1
ATOM 674 C CA . LEU A 1 82 ? 3.106 -1.809 -8.305 1.00 98.12 82 LEU A CA 1
ATOM 675 C C . LEU A 1 82 ? 4.133 -2.860 -8.739 1.00 98.12 82 LEU A C 1
ATOM 677 O O . LEU A 1 82 ? 5.308 -2.534 -8.887 1.00 98.12 82 LEU A O 1
ATOM 681 N N . VAL A 1 83 ? 3.707 -4.101 -8.992 1.00 97.75 83 VAL A N 1
ATOM 682 C CA . VAL A 1 83 ? 4.596 -5.165 -9.480 1.00 97.75 83 VAL A CA 1
ATOM 683 C C . VAL A 1 83 ? 5.214 -4.771 -10.822 1.00 97.75 83 VAL A C 1
ATOM 685 O O . VAL A 1 83 ? 6.436 -4.789 -10.952 1.00 97.75 83 VAL A O 1
ATOM 688 N N . VAL A 1 84 ? 4.405 -4.341 -11.796 1.00 97.06 84 VAL A N 1
ATOM 689 C CA . VAL A 1 84 ? 4.895 -3.889 -13.112 1.00 97.06 84 VAL A CA 1
ATOM 690 C C . VAL A 1 84 ? 5.881 -2.727 -12.971 1.00 97.06 84 VAL A C 1
ATOM 692 O O . VAL A 1 84 ? 6.937 -2.738 -13.602 1.00 97.06 84 VAL A O 1
ATOM 695 N N . MET A 1 85 ? 5.578 -1.749 -12.115 1.00 96.19 85 MET A N 1
ATOM 696 C CA . MET A 1 85 ? 6.454 -0.607 -11.851 1.00 96.19 85 MET A CA 1
ATOM 697 C C . MET A 1 85 ? 7.789 -1.042 -11.240 1.00 96.19 85 MET A C 1
ATOM 699 O O . MET A 1 85 ? 8.836 -0.565 -11.670 1.00 96.19 85 MET A O 1
ATOM 703 N N . LEU A 1 86 ? 7.776 -1.960 -10.271 1.00 93.50 86 LEU A N 1
ATOM 704 C CA . LEU A 1 86 ? 8.993 -2.489 -9.656 1.00 93.50 86 LEU A CA 1
ATOM 705 C C . LEU A 1 86 ? 9.848 -3.230 -10.684 1.00 93.50 86 LEU A C 1
ATOM 707 O O . LEU A 1 86 ? 11.042 -2.956 -10.780 1.00 93.50 86 LEU A O 1
ATOM 711 N N . PHE A 1 87 ? 9.251 -4.099 -11.502 1.00 94.44 87 PHE A N 1
ATOM 712 C CA . PHE A 1 87 ? 9.962 -4.751 -12.603 1.00 94.44 87 PHE A CA 1
ATOM 713 C C . PHE A 1 87 ? 10.567 -3.720 -13.564 1.00 94.44 87 PHE A C 1
ATOM 715 O O . PHE A 1 87 ? 11.755 -3.791 -13.869 1.00 94.44 87 PHE A O 1
ATOM 722 N N . ALA A 1 88 ? 9.806 -2.708 -13.979 1.00 90.88 88 ALA A N 1
ATOM 723 C CA . ALA A 1 88 ? 10.335 -1.640 -14.821 1.00 90.88 88 ALA A CA 1
ATOM 724 C C . ALA A 1 88 ? 11.504 -0.895 -14.148 1.00 90.88 88 ALA A C 1
ATOM 726 O O . ALA A 1 88 ? 12.510 -0.624 -14.795 1.00 90.88 88 ALA A O 1
ATOM 727 N N . LEU A 1 89 ? 11.437 -0.607 -12.847 1.00 88.94 89 LEU A N 1
ATOM 728 C CA . LEU A 1 89 ? 12.515 0.060 -12.107 1.00 88.94 89 LEU A CA 1
ATOM 729 C C . LEU A 1 89 ? 13.791 -0.788 -12.014 1.00 88.94 89 LEU A C 1
ATOM 731 O O . LEU A 1 89 ? 14.886 -0.255 -12.203 1.00 88.94 89 LEU A O 1
ATOM 735 N N . PHE A 1 90 ? 13.666 -2.092 -11.754 1.00 86.25 90 PHE A N 1
ATOM 736 C CA . PHE A 1 90 ? 14.818 -2.991 -11.651 1.00 86.25 90 PHE A CA 1
ATOM 737 C C . PHE A 1 90 ? 15.449 -3.307 -13.013 1.00 86.25 90 PHE A C 1
ATOM 739 O O . PHE A 1 90 ? 16.672 -3.365 -13.106 1.00 86.25 90 PHE A O 1
ATOM 746 N N . TYR A 1 91 ? 14.646 -3.456 -14.071 1.00 84.31 91 TYR A N 1
ATOM 747 C CA . TYR A 1 91 ? 15.128 -3.873 -15.395 1.00 84.31 91 TYR A CA 1
ATOM 748 C C . TYR A 1 91 ? 15.336 -2.730 -16.399 1.00 84.31 91 TYR A C 1
ATOM 750 O O . TYR A 1 91 ? 15.953 -2.944 -17.437 1.00 84.31 91 TYR A O 1
ATOM 758 N N . SER A 1 92 ? 14.898 -1.501 -16.106 1.00 84.12 92 SER A N 1
ATOM 759 C CA . SER A 1 92 ? 15.216 -0.324 -16.941 1.00 84.12 92 SER A CA 1
ATOM 760 C C . SER A 1 92 ? 16.685 0.102 -16.865 1.00 84.12 92 SER A C 1
ATOM 762 O O . SER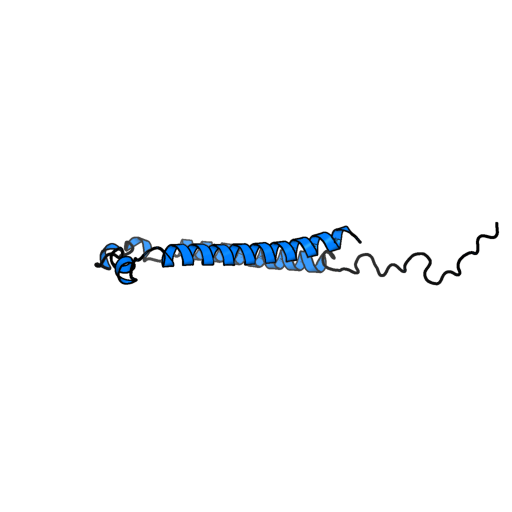 A 1 92 ? 17.099 1.011 -17.582 1.00 84.12 92 SER A O 1
ATOM 764 N N . GLY A 1 93 ? 17.473 -0.490 -15.963 1.00 75.19 93 GLY A N 1
ATOM 765 C CA . GLY A 1 93 ? 18.837 -0.043 -15.686 1.00 75.19 93 GLY A CA 1
ATOM 766 C C . GLY A 1 93 ? 18.896 1.292 -14.938 1.00 75.19 93 GLY A C 1
ATOM 767 O O . GLY A 1 93 ? 19.982 1.840 -14.766 1.00 75.19 93 GLY A O 1
ATOM 768 N N . PHE A 1 94 ? 17.756 1.814 -14.460 1.00 80.44 94 PHE A N 1
ATOM 769 C CA . PHE A 1 94 ? 17.708 3.008 -13.611 1.00 80.44 94 PHE A CA 1
ATOM 770 C C . PHE A 1 94 ? 18.418 2.782 -12.270 1.00 80.44 94 PHE A C 1
ATOM 772 O O . PHE A 1 94 ? 19.105 3.669 -11.762 1.00 80.44 94 PHE A O 1
ATOM 779 N N . LEU A 1 95 ? 18.262 1.581 -11.703 1.00 72.06 95 LEU A N 1
ATOM 780 C CA . LEU A 1 95 ? 18.899 1.182 -10.449 1.00 72.06 95 LEU A CA 1
ATOM 781 C C . LEU A 1 95 ? 20.282 0.559 -10.625 1.00 72.06 95 LEU A C 1
ATOM 783 O O . LEU A 1 95 ? 20.969 0.394 -9.620 1.00 72.06 95 LEU A O 1
ATOM 787 N N . ASP A 1 96 ? 20.703 0.230 -11.847 1.00 70.94 96 ASP A N 1
ATOM 788 C CA . ASP A 1 96 ? 22.023 -0.348 -12.081 1.00 70.94 96 ASP A CA 1
ATOM 789 C C . ASP A 1 96 ? 23.091 0.764 -12.079 1.00 70.94 96 ASP A C 1
ATOM 791 O O . ASP A 1 96 ? 23.176 1.566 -13.019 1.00 70.94 96 ASP A O 1
ATOM 795 N N . PRO A 1 97 ? 23.928 0.867 -11.027 1.00 68.25 97 PRO A N 1
ATOM 796 C CA . PRO A 1 97 ? 24.976 1.875 -10.986 1.00 68.25 97 PRO A CA 1
ATOM 797 C C . PRO A 1 97 ? 26.057 1.631 -12.047 1.00 68.25 97 PRO A C 1
ATOM 799 O O . PRO A 1 97 ? 26.781 2.573 -12.366 1.00 68.25 97 PRO A O 1
ATOM 802 N N . PHE A 1 98 ? 26.149 0.416 -12.596 1.00 69.25 98 PHE A N 1
ATOM 803 C CA . PHE A 1 98 ? 27.153 -0.001 -13.571 1.00 69.25 98 PHE A CA 1
ATOM 804 C C . PHE A 1 98 ? 26.661 0.066 -15.019 1.00 69.25 98 PHE A C 1
ATOM 806 O O . PHE A 1 98 ? 27.429 -0.259 -15.920 1.00 69.25 98 PHE A O 1
ATOM 813 N N . ASN A 1 99 ? 25.440 0.552 -15.271 1.00 66.62 99 ASN A N 1
ATOM 814 C CA . ASN A 1 99 ? 24.900 0.666 -16.631 1.00 66.62 99 ASN A CA 1
ATOM 815 C C . ASN A 1 99 ? 25.700 1.649 -17.519 1.00 66.62 99 ASN A C 1
ATOM 817 O O . ASN A 1 99 ? 25.684 1.557 -18.739 1.00 66.62 99 ASN A O 1
ATOM 821 N N . GLU A 1 100 ? 26.472 2.569 -16.924 1.00 67.25 100 GLU A N 1
ATOM 822 C CA . GLU A 1 100 ? 27.433 3.412 -17.667 1.00 67.25 100 GLU A CA 1
ATOM 823 C C . GLU A 1 100 ? 28.706 2.641 -18.094 1.00 67.25 100 GLU A C 1
ATOM 825 O O . GLU A 1 100 ? 29.616 3.212 -18.699 1.00 67.25 100 GLU A O 1
ATOM 830 N N . GLY A 1 101 ? 28.770 1.340 -17.795 1.00 67.06 101 GLY A N 1
ATOM 831 C CA . GLY A 1 101 ? 29.942 0.493 -17.944 1.00 67.06 101 GLY A CA 1
ATOM 832 C C . GLY A 1 101 ? 30.995 0.785 -16.875 1.00 67.06 101 GLY A C 1
ATOM 833 O O . GLY A 1 101 ? 31.071 1.875 -16.302 1.00 67.06 101 GLY A O 1
ATOM 834 N N . TYR A 1 102 ? 31.872 -0.186 -16.618 1.00 66.50 102 TYR A N 1
ATOM 835 C CA . TYR A 1 102 ? 33.126 0.084 -15.916 1.00 66.50 102 TYR A CA 1
ATOM 836 C C . TYR A 1 102 ? 34.021 0.916 -16.835 1.00 66.50 102 TYR A C 1
ATOM 838 O O . TYR A 1 102 ? 34.865 0.388 -17.559 1.00 66.50 102 TYR A O 1
ATOM 846 N N . ARG A 1 103 ? 33.821 2.235 -16.850 1.00 66.44 103 ARG A N 1
ATOM 847 C CA . ARG A 1 103 ? 34.705 3.125 -17.593 1.00 66.44 103 ARG A CA 1
ATOM 848 C C . ARG A 1 103 ? 36.017 3.228 -16.825 1.00 66.44 103 ARG A C 1
ATOM 850 O O . ARG A 1 103 ? 36.060 3.760 -15.715 1.00 66.44 103 ARG A O 1
ATOM 857 N N . ARG A 1 104 ? 37.089 2.684 -17.405 1.00 69.44 104 ARG A N 1
ATOM 858 C CA . ARG A 1 104 ? 38.446 2.923 -16.908 1.00 69.44 104 ARG A CA 1
ATOM 859 C C . ARG A 1 104 ? 38.674 4.443 -16.932 1.00 69.44 104 ARG A C 1
ATOM 861 O O . ARG A 1 104 ? 38.360 5.048 -17.956 1.00 69.44 104 ARG A O 1
ATOM 868 N N . PRO A 1 105 ? 39.158 5.070 -15.846 1.00 72.81 105 PRO A N 1
ATOM 869 C CA . PRO A 1 105 ? 39.461 6.495 -15.861 1.00 72.81 105 PRO A CA 1
ATOM 870 C C . PRO A 1 105 ? 40.433 6.804 -16.999 1.00 72.81 105 PRO A C 1
ATOM 872 O O . PRO A 1 105 ? 41.407 6.065 -17.186 1.00 72.81 105 PRO A O 1
ATOM 875 N N . ASP A 1 106 ? 40.174 7.877 -17.746 1.00 75.44 106 ASP A N 1
ATOM 876 C CA . ASP A 1 106 ? 41.091 8.328 -18.788 1.00 75.44 106 ASP A CA 1
ATOM 877 C C . ASP A 1 106 ? 42.484 8.549 -18.172 1.00 75.44 106 ASP A C 1
ATOM 879 O O . ASP A 1 106 ? 42.629 9.186 -17.128 1.00 75.44 106 ASP A O 1
ATOM 883 N N . GLY A 1 107 ? 43.511 7.960 -18.789 1.00 69.50 107 GLY A N 1
ATOM 884 C CA . GLY A 1 107 ? 44.901 8.047 -18.328 1.00 69.50 107 GLY A CA 1
ATOM 885 C C . GLY A 1 107 ? 45.346 6.980 -17.318 1.00 69.50 107 GLY A C 1
ATOM 886 O O . GLY A 1 107 ? 46.542 6.883 -17.049 1.00 69.50 107 GLY A O 1
ATOM 887 N N . TYR A 1 108 ? 44.459 6.125 -16.792 1.00 65.69 108 TYR A N 1
ATOM 888 C CA . TYR A 1 108 ? 44.890 5.052 -15.887 1.00 65.69 108 TYR A CA 1
ATOM 889 C C . TYR A 1 108 ? 45.633 3.941 -16.649 1.00 65.69 108 TYR A C 1
ATOM 891 O O . TYR A 1 108 ? 45.039 3.190 -17.425 1.00 65.69 108 TYR A O 1
ATOM 899 N N . GLY A 1 109 ? 46.940 3.820 -16.403 1.00 66.81 109 GLY A N 1
ATOM 900 C CA . GLY A 1 109 ? 47.818 2.839 -17.050 1.00 66.81 109 GLY A CA 1
ATOM 901 C C . GLY A 1 109 ? 48.397 3.284 -18.395 1.00 66.81 109 GLY A C 1
ATOM 902 O O . GLY A 1 109 ? 49.123 2.508 -19.009 1.00 66.81 109 GLY A O 1
ATOM 903 N N . MET A 1 110 ? 48.114 4.510 -18.844 1.00 69.12 110 MET A N 1
ATOM 904 C CA . MET A 1 110 ? 48.906 5.125 -19.906 1.00 69.12 110 MET A CA 1
ATOM 905 C C . MET A 1 110 ? 50.146 5.737 -19.249 1.00 69.12 110 MET A C 1
ATOM 907 O O . MET A 1 110 ? 49.981 6.487 -18.282 1.00 69.12 110 MET A O 1
ATOM 911 N N . PRO A 1 111 ? 51.374 5.439 -19.713 1.00 68.56 111 PRO A N 1
ATOM 912 C CA . PRO A 1 111 ? 52.525 6.224 -19.293 1.00 68.56 111 PRO A CA 1
ATOM 913 C C . PRO A 1 111 ? 52.200 7.685 -19.596 1.00 68.56 111 PRO A C 1
ATOM 915 O O . PRO A 1 111 ? 51.668 7.991 -20.668 1.00 68.56 111 PRO A O 1
ATOM 918 N N . ALA A 1 112 ? 52.440 8.569 -18.626 1.00 66.44 112 ALA A N 1
ATOM 919 C CA . ALA A 1 112 ? 52.322 9.995 -18.861 1.00 66.44 112 ALA A CA 1
ATOM 920 C C . ALA A 1 112 ? 53.157 10.292 -20.107 1.00 66.44 112 ALA A C 1
ATOM 922 O O . ALA A 1 112 ? 54.363 10.051 -20.105 1.00 66.44 112 ALA A O 1
ATOM 923 N N . VAL A 1 113 ? 52.502 10.714 -21.191 1.00 65.25 113 VAL A N 1
ATOM 924 C CA . VAL A 1 113 ? 53.216 11.225 -22.354 1.00 65.25 113 VAL A CA 1
ATOM 925 C C . VAL A 1 113 ? 53.873 12.493 -21.847 1.00 65.25 113 VAL A C 1
ATOM 927 O O . VAL A 1 113 ? 53.226 13.531 -21.692 1.00 65.25 113 VAL A O 1
ATOM 930 N N . GLU A 1 114 ? 55.128 12.342 -21.447 1.00 62.44 114 GLU A N 1
ATOM 931 C CA . GLU A 1 114 ? 56.005 13.413 -21.041 1.00 62.44 114 GLU A CA 1
ATOM 932 C C . GLU A 1 114 ? 56.017 14.385 -22.212 1.00 62.44 114 GLU A C 1
ATOM 934 O O . GLU A 1 114 ? 56.474 14.074 -23.312 1.00 62.44 114 GLU A O 1
ATOM 939 N N . LYS A 1 115 ? 55.357 15.527 -22.017 1.00 61.41 115 LYS A N 1
ATOM 940 C CA . LYS A 1 115 ? 55.370 16.610 -22.988 1.00 61.41 115 LYS A CA 1
ATOM 941 C C . LYS A 1 115 ? 56.797 17.141 -22.991 1.00 61.41 115 LYS A C 1
ATOM 943 O O . LYS A 1 115 ? 57.123 18.005 -22.185 1.00 61.41 115 LYS A O 1
ATOM 948 N N . SER A 1 116 ? 57.644 16.590 -23.854 1.00 63.41 116 SER A N 1
ATOM 949 C CA . SER A 1 116 ? 58.888 17.233 -24.248 1.00 63.41 116 SER A CA 1
ATOM 950 C C . SER A 1 116 ? 58.507 18.549 -24.923 1.00 63.41 116 SER A C 1
ATOM 952 O O . SER A 1 116 ? 57.969 18.548 -26.034 1.00 63.41 116 SER A O 1
ATOM 954 N N . VAL A 1 117 ? 58.669 19.639 -24.177 1.00 54.59 117 VAL A N 1
ATOM 955 C CA . VAL A 1 117 ? 58.707 21.009 -24.698 1.00 54.59 117 VAL A CA 1
ATOM 956 C C . VAL A 1 117 ? 60.013 21.196 -25.454 1.00 54.59 117 VAL A C 1
ATOM 958 O O . VAL A 1 117 ? 61.039 20.680 -24.958 1.00 54.59 117 VAL A O 1
#